Protein AF-A0A1C6PCX0-F1 (afdb_monomer_lite)

Sequence (149 aa):
MTTVILATSHNPWAPLPTTVGWDELGDGSLFHAQKKAGKDPEDVWKDPRQLRTEYRRSVEYSIRSLTDYVAEYGDEDTVLVFLGDHQPVPAVVGNHVSRDVPISVVAHDPKVMDRVSGWGWEEGLKPGKKAPVWRMDSFRDRFLTTFGP

Structure (mmCIF, N/CA/C/O backbone):
data_AF-A0A1C6PCX0-F1
#
_entry.id   AF-A0A1C6PCX0-F1
#
loop_
_atom_site.group_PDB
_atom_site.id
_atom_site.type_symbol
_atom_site.label_atom_id
_atom_site.label_alt_id
_atom_site.label_comp_id
_atom_site.label_asym_id
_atom_site.label_entity_id
_atom_site.label_seq_id
_atom_site.pdbx_PDB_ins_code
_atom_site.Cartn_x
_atom_site.Cartn_y
_atom_site.Cartn_z
_atom_site.occupancy
_atom_site.B_iso_or_equiv
_atom_site.auth_seq_id
_atom_site.auth_comp_id
_atom_site.auth_asym_id
_atom_site.auth_atom_id
_atom_site.pdbx_PDB_model_num
ATOM 1 N N . MET A 1 1 ? -10.789 -14.553 9.131 1.00 79.75 1 MET A N 1
ATOM 2 C CA . MET A 1 1 ? -9.658 -13.657 8.809 1.00 79.75 1 MET A CA 1
ATOM 3 C C . MET A 1 1 ? -8.877 -14.277 7.668 1.00 79.75 1 MET A C 1
ATOM 5 O O . MET A 1 1 ? -8.520 -15.443 7.773 1.00 79.75 1 MET A O 1
ATOM 9 N N . THR A 1 2 ? -8.644 -13.515 6.604 1.00 91.50 2 THR A N 1
ATOM 10 C CA . THR A 1 2 ? -7.811 -13.914 5.462 1.00 91.50 2 THR A CA 1
ATOM 11 C C . THR A 1 2 ? -6.613 -12.976 5.383 1.00 91.50 2 THR A C 1
ATOM 13 O O . THR A 1 2 ? -6.734 -11.794 5.700 1.00 91.50 2 THR A O 1
ATOM 16 N N . THR A 1 3 ? -5.466 -13.495 4.950 1.00 92.44 3 THR A N 1
ATOM 17 C CA . THR A 1 3 ? -4.283 -12.695 4.622 1.00 92.44 3 THR A CA 1
ATOM 18 C C . THR A 1 3 ? -3.998 -12.836 3.137 1.00 92.44 3 THR A C 1
ATOM 20 O O . THR A 1 3 ? -3.841 -13.949 2.639 1.00 92.44 3 THR A O 1
ATOM 23 N N . VAL A 1 4 ? -3.921 -11.705 2.439 1.00 94.44 4 VAL A N 1
ATOM 24 C CA . VAL A 1 4 ? -3.574 -11.639 1.018 1.00 94.44 4 VAL A CA 1
ATOM 25 C C . VAL A 1 4 ? -2.251 -10.897 0.888 1.00 94.44 4 VAL A C 1
ATOM 27 O O . VAL A 1 4 ? -2.114 -9.785 1.392 1.00 94.44 4 VAL A O 1
ATOM 30 N N . ILE A 1 5 ? -1.274 -11.512 0.221 1.00 94.75 5 ILE A N 1
ATOM 31 C CA . ILE A 1 5 ? 0.017 -10.885 -0.080 1.00 94.75 5 ILE A CA 1
ATOM 32 C C . ILE A 1 5 ? -0.041 -10.364 -1.514 1.00 94.75 5 ILE A C 1
ATOM 34 O O . ILE A 1 5 ? -0.220 -11.140 -2.452 1.00 94.75 5 ILE A O 1
ATOM 38 N N . LEU A 1 6 ? 0.116 -9.052 -1.688 1.00 95.19 6 LEU A N 1
ATOM 39 C CA . LEU A 1 6 ? 0.203 -8.437 -3.011 1.00 95.19 6 LEU A CA 1
ATOM 40 C C . LEU A 1 6 ? 1.640 -8.494 -3.530 1.00 95.19 6 LEU A C 1
ATOM 42 O O . LEU A 1 6 ? 2.579 -8.197 -2.798 1.00 95.19 6 LEU A O 1
ATOM 46 N N . ALA A 1 7 ? 1.806 -8.839 -4.808 1.00 94.56 7 ALA A N 1
ATOM 47 C CA . ALA A 1 7 ? 3.124 -9.026 -5.419 1.00 94.56 7 ALA A CA 1
ATOM 48 C C . ALA A 1 7 ? 3.518 -7.925 -6.421 1.00 94.56 7 ALA A C 1
ATOM 50 O O . ALA A 1 7 ? 4.692 -7.810 -6.762 1.00 94.56 7 ALA A O 1
ATOM 51 N N . THR A 1 8 ? 2.577 -7.100 -6.898 1.00 94.88 8 THR A N 1
ATOM 52 C CA . THR A 1 8 ? 2.845 -6.139 -7.988 1.00 94.88 8 THR A CA 1
ATOM 53 C C . THR A 1 8 ? 3.905 -5.096 -7.632 1.00 94.88 8 THR A C 1
ATOM 55 O O . THR A 1 8 ? 4.670 -4.677 -8.497 1.00 94.88 8 THR A O 1
ATOM 58 N N . SER A 1 9 ? 3.998 -4.698 -6.360 1.00 95.00 9 SER A N 1
ATOM 59 C CA . SER A 1 9 ? 5.010 -3.756 -5.866 1.00 95.00 9 SER A CA 1
ATOM 60 C C . SER A 1 9 ? 6.360 -4.400 -5.530 1.00 95.00 9 SER A C 1
ATOM 62 O O . SER A 1 9 ? 7.204 -3.758 -4.903 1.00 95.00 9 SER A O 1
ATOM 64 N N . HIS A 1 10 ? 6.601 -5.645 -5.951 1.00 95.38 10 HIS A N 1
ATOM 65 C CA . HIS A 1 10 ? 7.898 -6.300 -5.823 1.00 95.38 10 HIS A CA 1
ATOM 66 C C . HIS A 1 10 ? 8.869 -5.867 -6.941 1.00 95.38 10 HIS A C 1
ATOM 68 O O . HIS A 1 10 ? 8.480 -5.550 -8.068 1.00 95.38 10 HIS A O 1
ATOM 74 N N . ASN A 1 11 ? 10.168 -5.890 -6.631 1.00 93.38 11 ASN A N 1
ATOM 75 C CA . ASN A 1 11 ? 11.256 -5.765 -7.608 1.00 93.38 11 ASN A CA 1
ATOM 76 C C . ASN A 1 11 ? 11.022 -6.744 -8.789 1.00 93.38 11 ASN A C 1
ATOM 78 O O . ASN A 1 11 ? 10.720 -7.912 -8.523 1.00 93.38 11 ASN A O 1
ATOM 82 N N . PRO A 1 12 ? 11.144 -6.318 -10.065 1.00 95.56 12 PRO A N 1
ATOM 83 C CA . PRO A 1 12 ? 11.847 -5.114 -10.534 1.00 95.56 12 PRO A CA 1
ATOM 84 C C . PRO A 1 12 ? 10.981 -3.917 -10.917 1.00 95.56 12 PRO A C 1
ATOM 86 O O . PRO A 1 12 ? 11.499 -2.988 -11.537 1.00 95.56 12 PRO A O 1
ATOM 89 N N . TRP A 1 13 ? 9.705 -3.907 -10.523 1.00 96.38 13 TRP A N 1
ATOM 90 C CA . TRP A 1 13 ? 8.746 -2.834 -10.827 1.00 96.38 13 TRP A CA 1
ATOM 91 C C . TRP A 1 13 ? 8.519 -2.588 -12.325 1.00 96.38 13 TRP A C 1
ATOM 93 O O . TRP A 1 13 ? 7.973 -1.563 -12.702 1.00 96.38 13 TRP A O 1
ATOM 103 N N . ALA A 1 14 ? 8.900 -3.527 -13.187 1.00 96.62 14 ALA A N 1
ATOM 104 C CA . ALA A 1 14 ? 8.567 -3.554 -14.605 1.00 96.62 14 ALA A CA 1
ATOM 105 C C . ALA A 1 14 ? 8.619 -5.009 -15.122 1.00 96.62 14 ALA A C 1
ATOM 107 O O . ALA A 1 14 ? 9.329 -5.825 -14.538 1.00 96.62 14 ALA A O 1
ATOM 108 N N . PRO A 1 15 ? 7.897 -5.360 -16.197 1.00 96.38 15 PRO A N 1
ATOM 109 C CA . PRO A 1 15 ? 6.726 -4.647 -16.698 1.00 96.38 15 PRO A CA 1
ATOM 110 C C . PRO A 1 15 ? 5.605 -4.633 -15.642 1.00 96.38 15 PRO A C 1
ATOM 112 O O . PRO A 1 15 ? 5.486 -5.565 -14.849 1.00 96.38 15 PRO A O 1
ATOM 115 N N . LEU A 1 16 ? 4.787 -3.578 -15.622 1.00 96.88 16 LEU A N 1
ATOM 116 C CA . LEU A 1 16 ? 3.644 -3.470 -14.707 1.00 96.88 16 LEU A CA 1
ATOM 117 C C . LEU A 1 16 ? 2.333 -3.799 -15.423 1.00 96.88 16 LEU A C 1
ATOM 119 O O . LEU A 1 16 ? 2.176 -3.418 -16.587 1.00 96.88 16 LEU A O 1
ATOM 123 N N . PRO A 1 17 ? 1.383 -4.456 -14.737 1.00 96.00 17 PRO A N 1
ATOM 124 C CA . PRO A 1 17 ? 0.030 -4.591 -15.245 1.00 96.00 17 PRO A CA 1
ATOM 125 C C . PRO A 1 17 ? -0.699 -3.241 -15.235 1.00 96.00 17 PRO A C 1
ATOM 127 O O . PRO A 1 17 ? -0.378 -2.334 -14.463 1.00 96.00 17 PRO A O 1
ATOM 130 N N . THR A 1 18 ? -1.726 -3.126 -16.066 1.00 94.44 18 THR A N 1
ATOM 131 C CA . THR A 1 18 ? -2.747 -2.079 -15.979 1.00 94.44 18 THR A CA 1
ATOM 132 C C . THR A 1 18 ? -4.027 -2.675 -15.418 1.00 94.44 18 THR A C 1
ATOM 134 O O . THR A 1 18 ? -4.373 -3.805 -15.762 1.00 94.44 18 THR A O 1
ATOM 137 N N . THR A 1 19 ? -4.733 -1.925 -14.569 1.00 93.38 19 THR A N 1
ATOM 138 C CA . THR A 1 19 ? -6.040 -2.339 -14.042 1.00 93.38 19 THR A CA 1
ATOM 139 C C . THR A 1 19 ? -7.007 -2.604 -15.197 1.00 93.38 19 THR A C 1
ATOM 141 O O . THR A 1 19 ? -7.045 -1.831 -16.155 1.00 93.38 19 THR A O 1
ATOM 144 N N . VAL A 1 20 ? -7.763 -3.692 -15.096 1.00 93.75 20 VAL A N 1
ATOM 145 C CA . VAL A 1 20 ? -8.786 -4.123 -16.060 1.00 93.75 20 VAL A CA 1
ATOM 146 C C . VAL A 1 20 ? -10.122 -4.287 -15.345 1.00 93.75 20 VAL A C 1
ATOM 148 O O . VAL A 1 20 ? -10.143 -4.356 -14.114 1.00 93.75 20 VAL A O 1
ATOM 151 N N . GLY A 1 21 ? -11.226 -4.324 -16.093 1.00 92.69 21 GLY A N 1
ATOM 152 C CA . GLY A 1 21 ? -12.543 -4.564 -15.502 1.00 92.69 21 GLY A CA 1
ATOM 153 C C . GLY A 1 21 ? -12.647 -5.958 -14.873 1.00 92.69 21 GLY A C 1
ATOM 154 O O . GLY A 1 21 ? -12.016 -6.903 -15.347 1.00 92.69 21 GLY A O 1
ATOM 155 N N . TRP A 1 22 ? -13.468 -6.106 -13.828 1.00 91.88 22 TRP A N 1
ATOM 156 C CA . TRP A 1 22 ? -13.691 -7.401 -13.166 1.00 91.88 22 TRP A CA 1
ATOM 157 C C . TRP A 1 22 ? -14.198 -8.472 -14.143 1.00 91.88 22 TRP A C 1
ATOM 159 O O . TRP A 1 22 ? -13.664 -9.581 -14.165 1.00 91.88 22 TRP A O 1
ATOM 169 N N . ASP A 1 23 ? -15.133 -8.107 -15.024 1.00 93.62 23 ASP A N 1
ATOM 170 C CA . ASP A 1 23 ? -15.684 -8.993 -16.061 1.00 93.62 23 ASP A CA 1
ATOM 171 C C . ASP A 1 23 ? -14.691 -9.310 -17.195 1.00 93.62 23 ASP A C 1
ATOM 173 O O . ASP A 1 23 ? -14.885 -10.260 -17.954 1.00 93.62 23 ASP A O 1
ATOM 177 N N . GLU A 1 24 ? -13.612 -8.532 -17.324 1.00 94.06 24 GLU A N 1
ATOM 178 C CA . GLU A 1 24 ? -12.577 -8.733 -18.346 1.00 94.06 24 GLU A CA 1
ATOM 179 C C . GLU A 1 24 ? -11.471 -9.683 -17.878 1.00 94.06 24 GLU A C 1
ATOM 181 O O . GLU A 1 24 ? -10.719 -10.198 -18.704 1.00 94.06 24 GLU A O 1
ATOM 186 N N . LEU A 1 25 ? -11.351 -9.911 -16.564 1.00 91.44 25 LEU A N 1
ATOM 187 C CA . LEU A 1 25 ? -10.213 -10.604 -15.964 1.00 91.44 25 LEU A CA 1
ATOM 188 C C . LEU A 1 25 ? -10.055 -12.038 -16.488 1.00 91.44 25 LEU A C 1
ATOM 190 O O . LEU A 1 25 ? -8.932 -12.467 -16.765 1.00 91.44 25 LEU A O 1
ATOM 194 N N . GLY A 1 26 ? -11.167 -12.766 -16.634 1.00 93.81 26 GLY A N 1
ATOM 195 C CA . GLY A 1 26 ? -11.181 -14.152 -17.104 1.00 93.81 26 GLY A CA 1
ATOM 196 C C . GLY A 1 26 ? -10.190 -15.043 -16.339 1.00 93.81 26 GLY A C 1
ATOM 197 O O . GLY A 1 26 ? -10.191 -15.082 -15.112 1.00 93.81 26 GLY A O 1
ATOM 198 N N . ASP A 1 27 ? -9.321 -15.745 -17.070 1.00 95.50 27 ASP A N 1
ATOM 199 C CA . ASP A 1 27 ? -8.221 -16.562 -16.529 1.00 95.50 27 ASP A CA 1
ATOM 200 C C . ASP A 1 27 ? -6.888 -15.794 -16.377 1.00 95.50 27 ASP A C 1
ATOM 202 O O . ASP A 1 27 ? -5.851 -16.381 -16.063 1.00 95.50 27 ASP A O 1
ATOM 206 N N . GLY A 1 28 ? -6.895 -14.481 -16.625 1.00 94.56 28 GLY A N 1
ATOM 207 C CA . GLY A 1 28 ? -5.719 -13.616 -16.572 1.00 94.56 28 GLY A CA 1
ATOM 208 C C . GLY A 1 28 ? -4.820 -13.660 -17.814 1.00 94.56 28 GLY A C 1
ATOM 209 O O . GLY A 1 28 ? -3.809 -12.954 -17.851 1.00 94.56 28 GLY A O 1
ATOM 210 N N . SER A 1 29 ? -5.161 -14.420 -18.859 1.00 96.50 29 SER A N 1
ATOM 211 C CA . SER A 1 29 ? -4.356 -14.524 -20.090 1.00 96.50 29 SER A CA 1
ATOM 212 C C . SER A 1 29 ? -4.128 -13.178 -20.800 1.00 96.50 29 SER A C 1
ATOM 214 O O . SER A 1 29 ? -3.098 -12.989 -21.455 1.00 96.50 29 SER A O 1
ATOM 216 N N . LEU A 1 30 ? -5.010 -12.191 -20.596 1.00 95.81 30 LEU A N 1
ATOM 217 C CA . LEU A 1 30 ? -4.840 -10.815 -21.082 1.00 95.81 30 LEU A CA 1
ATOM 218 C C . LEU A 1 30 ? -3.521 -10.170 -20.619 1.00 95.81 30 LEU A C 1
ATOM 220 O O . LEU A 1 30 ? -2.928 -9.359 -21.340 1.00 95.81 30 LEU A O 1
ATOM 224 N N . PHE A 1 31 ? -3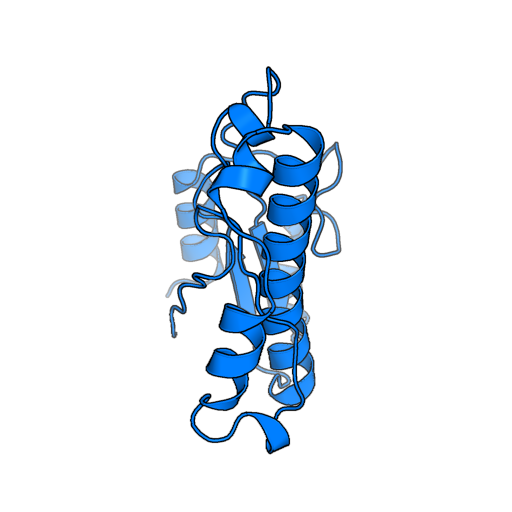.004 -10.561 -19.448 1.00 95.94 31 PHE A N 1
ATOM 225 C CA . PHE A 1 31 ? -1.768 -10.000 -18.903 1.00 95.94 31 PHE A CA 1
ATOM 226 C C . PHE A 1 31 ? -0.528 -10.439 -19.688 1.00 95.94 31 PHE A C 1
ATOM 228 O O . PHE A 1 31 ? 0.508 -9.780 -19.601 1.00 95.94 31 PHE A O 1
ATOM 235 N N . HIS A 1 32 ? -0.605 -11.488 -20.517 1.00 96.75 32 HIS A N 1
ATOM 236 C CA . HIS A 1 32 ? 0.496 -11.855 -21.413 1.00 96.75 32 HIS A CA 1
ATOM 237 C C . HIS A 1 32 ? 0.805 -10.745 -22.424 1.00 96.75 32 HIS A C 1
ATOM 239 O O . HIS A 1 32 ? 1.977 -10.452 -22.678 1.00 96.75 32 HIS A O 1
ATOM 245 N N . ALA A 1 33 ? -0.229 -10.092 -22.962 1.00 96.06 33 ALA A N 1
ATOM 246 C CA . ALA A 1 33 ? -0.060 -8.971 -23.879 1.00 96.06 33 ALA A CA 1
ATOM 247 C C . ALA A 1 33 ? 0.527 -7.747 -23.159 1.00 96.06 33 ALA A C 1
ATOM 249 O O . ALA A 1 33 ? 1.472 -7.140 -23.663 1.00 96.06 33 ALA A O 1
ATOM 250 N N . GLN A 1 34 ? 0.038 -7.439 -21.951 1.00 96.19 34 GLN A N 1
ATOM 251 C CA . GLN A 1 34 ? 0.578 -6.348 -21.130 1.00 96.19 34 GLN A CA 1
ATOM 252 C C . GLN A 1 34 ? 2.048 -6.585 -20.763 1.00 96.19 34 GLN A C 1
ATOM 254 O O . GLN A 1 34 ? 2.873 -5.690 -20.925 1.00 96.19 34 GLN A O 1
ATOM 259 N N . LYS A 1 35 ? 2.410 -7.810 -20.358 1.00 95.88 35 LYS A N 1
ATOM 260 C CA . LYS A 1 35 ? 3.802 -8.190 -20.077 1.00 95.88 35 LYS A CA 1
ATOM 261 C C . LYS A 1 35 ? 4.699 -7.973 -21.296 1.00 95.88 35 LYS A C 1
ATOM 263 O O . LYS A 1 35 ? 5.791 -7.441 -21.147 1.00 95.88 35 LYS A O 1
ATOM 268 N N . LYS A 1 36 ? 4.244 -8.374 -22.490 1.00 97.00 36 LYS A N 1
ATOM 269 C CA . LYS A 1 36 ? 5.002 -8.217 -23.742 1.00 97.00 36 LYS A CA 1
ATOM 270 C C . LYS A 1 36 ? 5.183 -6.749 -24.146 1.00 97.00 36 LYS A C 1
ATOM 272 O O . LYS A 1 36 ? 6.214 -6.413 -24.716 1.00 97.00 36 LYS A O 1
ATOM 277 N N . ALA A 1 37 ? 4.184 -5.905 -23.896 1.00 96.00 37 ALA A N 1
ATOM 278 C CA . ALA A 1 37 ? 4.217 -4.479 -24.228 1.00 96.00 37 ALA A CA 1
ATOM 279 C C . ALA A 1 37 ? 4.891 -3.610 -23.152 1.00 96.00 37 ALA A C 1
ATOM 281 O O . ALA A 1 37 ? 5.193 -2.442 -23.397 1.00 96.00 37 ALA A O 1
ATOM 282 N N . GLY A 1 38 ? 5.071 -4.152 -21.948 1.00 94.94 38 GLY A N 1
ATOM 283 C CA . GLY A 1 38 ? 5.637 -3.424 -20.828 1.00 94.94 38 GLY A CA 1
ATOM 284 C C . GLY A 1 38 ? 7.140 -3.181 -20.964 1.00 94.94 38 GLY A C 1
ATOM 285 O O . GLY A 1 38 ? 7.818 -3.713 -21.839 1.00 94.94 38 GLY A O 1
ATOM 286 N N . LYS A 1 39 ? 7.655 -2.327 -20.079 1.00 97.06 39 LYS A N 1
ATOM 287 C CA . LYS A 1 39 ? 9.061 -1.912 -20.085 1.00 97.06 39 LYS A CA 1
ATOM 288 C C . LYS A 1 39 ? 9.992 -3.054 -19.690 1.00 97.06 39 LYS A C 1
ATOM 290 O O . LYS A 1 39 ? 9.648 -3.855 -18.821 1.00 97.06 39 LYS A O 1
ATOM 295 N N . ASP A 1 40 ? 11.192 -3.044 -20.263 1.00 96.94 40 ASP A N 1
ATOM 296 C CA . ASP A 1 40 ? 12.283 -3.903 -19.818 1.00 96.94 40 ASP A CA 1
ATOM 297 C C . ASP A 1 40 ? 12.794 -3.431 -18.439 1.00 96.94 40 ASP A C 1
ATOM 299 O O . ASP A 1 40 ? 13.134 -2.249 -18.281 1.00 96.94 40 ASP A O 1
ATOM 303 N N . PRO A 1 41 ? 12.842 -4.317 -17.428 1.00 96.00 41 PRO A N 1
ATOM 304 C CA . PRO A 1 41 ? 13.469 -4.036 -16.143 1.00 96.00 41 PRO A CA 1
ATOM 305 C C . PRO A 1 41 ? 14.866 -3.425 -16.257 1.00 96.00 41 PRO A C 1
ATOM 307 O O . PRO A 1 41 ? 15.158 -2.440 -15.582 1.00 96.00 41 PRO A O 1
ATOM 310 N N . GLU A 1 42 ? 15.731 -3.963 -17.116 1.00 96.81 42 GLU A N 1
ATOM 311 C CA . GLU A 1 42 ? 17.120 -3.515 -17.217 1.00 96.81 42 GLU A CA 1
ATOM 312 C C . GLU A 1 42 ? 17.208 -2.054 -17.658 1.00 96.81 42 GLU A C 1
ATOM 314 O O . GLU A 1 42 ? 18.056 -1.305 -17.173 1.00 96.81 42 GLU A O 1
ATOM 319 N N . ASP A 1 43 ? 16.304 -1.617 -18.534 1.00 96.69 43 ASP A N 1
ATOM 320 C CA . ASP A 1 43 ? 16.244 -0.231 -18.990 1.00 96.69 43 ASP A CA 1
ATOM 321 C C . ASP A 1 43 ? 15.707 0.714 -17.914 1.00 96.69 43 ASP A C 1
ATOM 323 O O . ASP A 1 43 ? 16.253 1.803 -17.720 1.00 96.69 43 ASP A O 1
ATOM 327 N N . VAL A 1 44 ? 14.685 0.290 -17.164 1.00 96.69 44 VAL A N 1
ATOM 328 C CA . VAL A 1 44 ? 14.140 1.076 -16.045 1.00 96.69 44 VAL A CA 1
ATOM 329 C C . VAL A 1 44 ? 15.198 1.291 -14.961 1.00 96.69 44 VAL A C 1
ATOM 331 O O . VAL A 1 44 ? 15.298 2.384 -14.402 1.00 96.69 44 VAL A O 1
ATOM 334 N N . TRP A 1 45 ? 16.014 0.274 -14.683 1.00 96.00 45 TRP A N 1
ATOM 335 C CA . TRP A 1 45 ? 17.042 0.321 -13.642 1.00 96.00 45 TRP A CA 1
ATOM 336 C C . TRP A 1 45 ? 18.260 1.186 -14.001 1.00 96.00 45 TRP A C 1
ATOM 338 O O . TRP A 1 45 ? 18.990 1.598 -13.097 1.00 96.00 45 TRP A O 1
ATOM 348 N N . LYS A 1 46 ? 18.461 1.534 -15.281 1.00 96.44 46 LYS A N 1
ATOM 349 C CA . LYS A 1 46 ? 19.534 2.449 -15.722 1.00 96.44 46 LYS A CA 1
ATOM 350 C C . LYS A 1 46 ? 19.281 3.913 -15.337 1.00 96.44 46 LYS A C 1
ATOM 352 O O . LYS A 1 46 ? 20.240 4.672 -15.213 1.00 96.44 46 LYS A O 1
ATOM 357 N N . ASP A 1 47 ? 18.024 4.329 -15.143 1.00 95.00 47 ASP A N 1
ATOM 358 C CA . ASP A 1 47 ? 17.664 5.703 -14.754 1.00 95.00 47 ASP A CA 1
ATOM 359 C C . ASP A 1 47 ? 16.902 5.720 -13.413 1.00 95.00 47 ASP A C 1
ATOM 361 O O . ASP A 1 47 ? 15.727 5.342 -13.363 1.00 95.00 47 ASP A O 1
ATOM 365 N N . PRO A 1 48 ? 17.498 6.250 -12.326 1.00 93.19 48 PRO A N 1
ATOM 366 C CA . PRO A 1 48 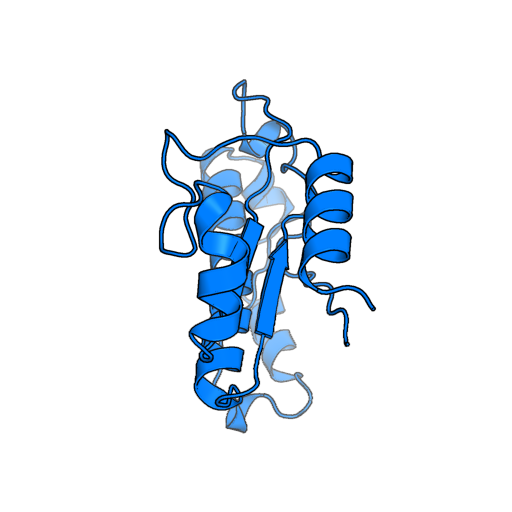? 16.838 6.357 -11.024 1.00 93.19 48 PRO A CA 1
ATOM 367 C C . PRO A 1 48 ? 15.479 7.073 -11.048 1.00 93.19 48 PRO A C 1
ATOM 369 O O . PRO A 1 48 ? 14.610 6.774 -10.227 1.00 93.19 48 PRO A O 1
ATOM 372 N N . ARG A 1 49 ? 15.251 8.019 -11.971 1.00 94.31 49 ARG A N 1
ATOM 373 C CA . ARG A 1 49 ? 13.940 8.680 -12.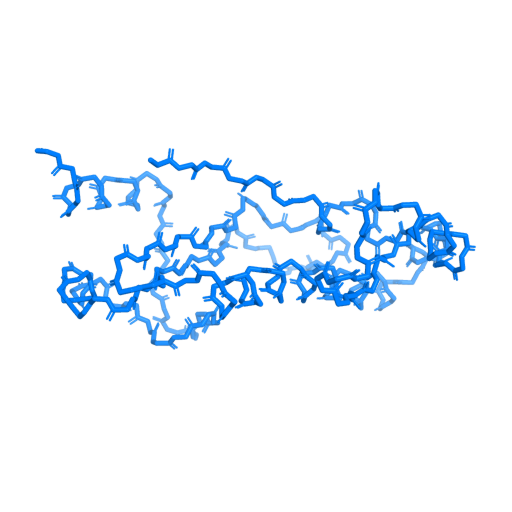108 1.00 94.31 49 ARG A CA 1
ATOM 374 C C . ARG A 1 49 ? 12.893 7.739 -12.688 1.00 94.31 49 ARG A C 1
ATOM 376 O O . ARG A 1 49 ? 11.742 7.777 -12.247 1.00 94.31 49 ARG A O 1
ATOM 383 N N . GLN A 1 50 ? 13.276 6.902 -13.649 1.00 96.38 50 GLN A N 1
ATOM 384 C CA . GLN A 1 50 ? 12.384 5.888 -14.207 1.00 96.38 50 GLN A CA 1
ATOM 385 C C . GLN A 1 50 ? 12.081 4.823 -13.161 1.00 96.38 50 GLN A C 1
ATOM 387 O O . GLN A 1 50 ? 10.909 4.548 -12.919 1.00 96.38 50 GLN A O 1
ATOM 392 N N . LEU A 1 51 ? 13.103 4.337 -12.454 1.00 96.50 51 LEU A N 1
ATOM 393 C CA . LEU A 1 51 ? 12.940 3.389 -11.354 1.00 96.50 51 LEU A CA 1
ATOM 394 C C . LEU A 1 51 ? 11.958 3.897 -10.288 1.00 96.50 51 LEU A C 1
ATOM 396 O O . LEU A 1 51 ? 11.013 3.200 -9.930 1.00 96.50 51 LEU A O 1
ATOM 400 N N . ARG A 1 52 ? 12.119 5.144 -9.824 1.00 95.75 52 ARG A N 1
ATOM 401 C CA . ARG A 1 52 ? 11.188 5.774 -8.868 1.00 95.75 52 ARG A CA 1
ATOM 402 C C . ARG A 1 52 ? 9.774 5.919 -9.427 1.00 95.75 52 ARG A C 1
ATOM 404 O O . ARG A 1 52 ? 8.807 5.780 -8.681 1.00 95.75 52 ARG A O 1
ATOM 411 N N . THR A 1 53 ? 9.648 6.210 -10.720 1.00 97.00 53 THR A N 1
ATOM 412 C CA . THR A 1 53 ? 8.346 6.342 -11.386 1.00 97.00 53 THR A CA 1
ATOM 413 C C . THR A 1 53 ? 7.620 5.004 -11.449 1.00 97.00 53 THR A C 1
ATOM 415 O O . THR A 1 53 ? 6.435 4.950 -11.125 1.00 97.00 53 THR A O 1
ATOM 418 N N . GLU A 1 54 ? 8.315 3.934 -11.825 1.00 97.69 54 GLU A N 1
ATOM 419 C CA . GLU A 1 54 ? 7.715 2.605 -11.906 1.00 97.69 54 GLU A CA 1
ATOM 420 C C . GLU A 1 54 ? 7.449 2.009 -10.517 1.00 97.69 54 GLU A C 1
ATOM 422 O O . GLU A 1 54 ? 6.365 1.482 -10.284 1.00 97.69 54 GLU A O 1
ATOM 427 N N . TYR A 1 55 ? 8.333 2.225 -9.535 1.00 97.25 55 TYR A N 1
ATOM 428 C CA . TYR A 1 55 ? 8.029 1.905 -8.137 1.00 97.25 55 TYR A CA 1
ATOM 429 C C . TYR A 1 55 ? 6.729 2.581 -7.674 1.00 97.25 55 TYR A C 1
ATOM 431 O O . TYR A 1 55 ? 5.822 1.908 -7.184 1.00 97.25 55 TYR A O 1
ATOM 439 N N . ARG A 1 56 ? 6.585 3.898 -7.896 1.00 96.50 56 ARG A N 1
ATOM 440 C CA . ARG A 1 56 ? 5.360 4.643 -7.555 1.00 96.50 56 ARG A CA 1
ATOM 441 C C . ARG A 1 56 ? 4.120 4.035 -8.220 1.00 96.50 56 ARG A C 1
ATOM 443 O O . ARG A 1 56 ? 3.106 3.875 -7.550 1.00 96.50 56 ARG A O 1
ATOM 450 N N . ARG A 1 57 ? 4.197 3.700 -9.512 1.00 97.75 57 ARG A N 1
ATOM 451 C CA . ARG A 1 57 ? 3.093 3.078 -10.268 1.00 97.75 57 ARG A CA 1
ATOM 452 C C . ARG A 1 57 ? 2.734 1.691 -9.740 1.00 97.75 57 ARG A C 1
ATOM 454 O O . ARG A 1 57 ? 1.560 1.353 -9.681 1.00 97.75 57 ARG A O 1
ATOM 461 N N . SER A 1 58 ? 3.726 0.912 -9.319 1.00 97.88 58 SER A N 1
ATOM 462 C CA . SER A 1 58 ? 3.498 -0.415 -8.744 1.00 97.88 58 SER A CA 1
ATOM 463 C C . SER A 1 58 ? 2.743 -0.345 -7.410 1.00 97.88 58 SER A C 1
ATOM 465 O O . SER A 1 58 ? 1.810 -1.111 -7.186 1.00 97.88 58 SER A O 1
ATOM 467 N N . VAL A 1 59 ? 3.085 0.630 -6.556 1.00 96.38 59 VAL A N 1
ATOM 468 C CA . VAL A 1 59 ? 2.376 0.898 -5.295 1.00 96.38 59 VAL A CA 1
ATOM 469 C C . VAL A 1 59 ? 0.964 1.416 -5.569 1.00 96.38 59 VAL A C 1
ATOM 471 O O . VAL A 1 59 ? 0.017 0.974 -4.925 1.00 96.38 59 VAL A O 1
ATOM 474 N N . GLU A 1 60 ? 0.809 2.311 -6.549 1.00 96.56 60 GLU A N 1
ATOM 475 C CA . GLU A 1 60 ? -0.497 2.809 -6.999 1.00 96.56 60 GLU A CA 1
ATOM 476 C C . GLU A 1 60 ? -1.409 1.665 -7.464 1.00 96.56 60 GLU A C 1
ATOM 478 O O . GLU A 1 60 ? -2.559 1.608 -7.039 1.00 96.56 60 GLU A O 1
ATOM 483 N N . TYR A 1 61 ? -0.892 0.713 -8.250 1.00 97.44 61 TYR A N 1
ATOM 484 C CA . TYR A 1 61 ? -1.643 -0.474 -8.669 1.00 97.44 61 TYR A CA 1
ATOM 485 C C . TYR A 1 61 ? -2.095 -1.323 -7.472 1.00 97.44 61 TYR A C 1
ATOM 487 O O . TYR A 1 61 ? -3.256 -1.732 -7.413 1.00 97.44 61 TYR A O 1
ATOM 495 N N . SER A 1 62 ? -1.201 -1.583 -6.511 1.00 96.12 62 SER A N 1
ATOM 496 C CA . SER A 1 62 ? -1.524 -2.367 -5.310 1.00 96.12 62 SER A CA 1
ATOM 497 C C . SER A 1 62 ? -2.606 -1.694 -4.461 1.00 96.12 62 SER A C 1
ATOM 499 O O . SER A 1 62 ? -3.577 -2.345 -4.085 1.00 96.12 62 SER A O 1
ATOM 501 N N . ILE A 1 63 ? -2.477 -0.386 -4.197 1.00 95.25 63 ILE A N 1
ATOM 502 C CA . ILE A 1 63 ? -3.479 0.375 -3.433 1.00 95.25 63 ILE A CA 1
ATOM 503 C C . ILE A 1 63 ? -4.811 0.385 -4.179 1.00 95.25 63 ILE A C 1
ATOM 505 O O . ILE A 1 63 ? -5.836 0.090 -3.572 1.00 95.25 63 ILE A O 1
ATOM 509 N N . ARG A 1 64 ? -4.794 0.652 -5.491 1.00 95.62 64 ARG A N 1
ATOM 510 C CA . ARG A 1 64 ? -6.000 0.650 -6.319 1.00 95.62 64 ARG A CA 1
ATOM 511 C C . ARG A 1 64 ? -6.704 -0.704 -6.312 1.00 95.62 64 ARG A C 1
ATOM 513 O O . ARG A 1 64 ? -7.913 -0.748 -6.166 1.00 95.62 64 ARG A O 1
ATOM 520 N N . SER A 1 65 ? -5.958 -1.804 -6.408 1.00 95.31 65 SER A N 1
ATOM 521 C CA . SER A 1 65 ? -6.538 -3.154 -6.368 1.00 95.31 65 SER A CA 1
ATOM 522 C C . SER A 1 65 ? -7.297 -3.411 -5.061 1.00 95.31 65 SER A C 1
ATOM 524 O O . SER A 1 65 ? -8.367 -4.009 -5.079 1.00 95.31 65 SER A O 1
ATOM 526 N N . LEU A 1 66 ? -6.768 -2.930 -3.929 1.00 95.00 66 LEU A N 1
ATOM 527 C CA . LEU A 1 66 ? -7.436 -3.042 -2.630 1.00 95.00 66 LEU A CA 1
ATOM 528 C C . LEU A 1 66 ? -8.653 -2.121 -2.524 1.00 95.00 66 LEU A C 1
ATOM 530 O O . LEU A 1 66 ? -9.687 -2.546 -2.016 1.00 95.00 66 LEU A O 1
ATOM 534 N N . THR A 1 67 ? -8.550 -0.871 -2.985 1.00 94.81 67 THR A N 1
ATOM 535 C CA . THR A 1 67 ? -9.675 0.072 -2.915 1.00 94.81 67 THR A CA 1
ATOM 536 C C . THR A 1 67 ? -10.805 -0.316 -3.856 1.00 94.81 67 THR A C 1
ATOM 538 O O . THR A 1 67 ? -11.958 -0.242 -3.450 1.00 94.81 67 THR A O 1
ATOM 541 N N . ASP A 1 68 ? -10.489 -0.775 -5.069 1.00 95.31 68 ASP A N 1
ATOM 542 C CA . ASP A 1 68 ? -11.476 -1.249 -6.041 1.00 95.31 68 ASP A CA 1
ATOM 543 C C . ASP A 1 68 ? -12.153 -2.529 -5.515 1.00 95.31 68 ASP A C 1
ATOM 545 O O . ASP A 1 68 ? -13.365 -2.671 -5.639 1.00 95.31 68 ASP A O 1
ATOM 549 N N . TYR A 1 69 ? -11.411 -3.425 -4.844 1.00 94.44 69 TYR A N 1
ATOM 550 C CA . TYR A 1 69 ? -11.994 -4.596 -4.175 1.00 94.44 69 TYR A CA 1
ATOM 551 C C . TYR A 1 69 ? -12.971 -4.204 -3.060 1.00 94.44 69 TYR A C 1
ATOM 553 O O . TYR A 1 69 ? -14.074 -4.736 -3.007 1.00 94.44 69 TYR A O 1
ATOM 561 N N . VAL A 1 70 ? -12.586 -3.282 -2.169 1.00 95.50 70 VAL A N 1
ATOM 562 C CA . VAL A 1 70 ? -13.473 -2.824 -1.085 1.00 95.50 70 VAL A CA 1
ATOM 563 C C . VAL A 1 70 ? -14.689 -2.087 -1.644 1.00 95.50 70 VAL A C 1
ATOM 565 O O . VAL A 1 70 ? -15.777 -2.234 -1.103 1.00 95.50 70 VAL A O 1
ATOM 568 N N . ALA A 1 71 ? -14.531 -1.320 -2.722 1.00 94.75 71 ALA A N 1
ATOM 569 C CA . ALA A 1 71 ? -15.645 -0.630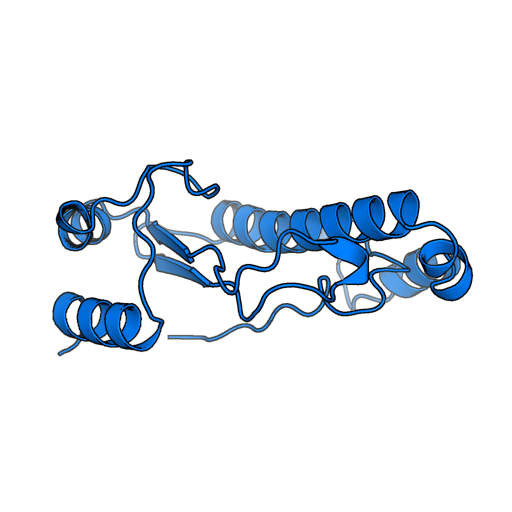 -3.364 1.00 94.75 71 ALA A CA 1
ATOM 570 C C . ALA A 1 71 ? -16.642 -1.596 -4.026 1.00 94.75 71 ALA A C 1
ATOM 572 O O . ALA A 1 71 ? -17.838 -1.324 -4.005 1.00 94.75 71 ALA A O 1
ATOM 573 N N . GLU A 1 72 ? -16.158 -2.698 -4.603 1.00 95.25 72 GLU A N 1
ATOM 574 C CA . GLU A 1 72 ? -16.991 -3.687 -5.299 1.00 95.25 72 GLU A CA 1
ATOM 575 C C . GLU A 1 72 ? -17.630 -4.704 -4.342 1.00 95.25 72 GLU A C 1
ATOM 577 O O . GLU A 1 72 ? -18.808 -5.030 -4.467 1.00 95.25 72 GLU A O 1
ATOM 582 N N . TYR A 1 73 ? -16.851 -5.219 -3.387 1.00 94.69 73 TYR A N 1
ATOM 583 C CA . TYR A 1 73 ? -17.223 -6.375 -2.563 1.00 94.69 73 TYR A CA 1
ATOM 584 C C . TYR A 1 73 ? -17.304 -6.076 -1.066 1.00 94.69 73 TYR A C 1
ATOM 586 O O . TYR A 1 73 ? -17.675 -6.961 -0.296 1.00 94.69 73 TYR A O 1
ATOM 594 N N . GLY A 1 74 ? -16.908 -4.880 -0.631 1.00 95.81 74 GLY A N 1
ATOM 595 C CA . GLY A 1 74 ? -17.006 -4.490 0.769 1.00 95.81 74 GLY A CA 1
ATOM 596 C C . GLY A 1 74 ? -18.458 -4.298 1.199 1.00 95.81 74 GLY A C 1
ATOM 597 O O . GLY A 1 74 ? -19.287 -3.779 0.456 1.00 95.81 74 GLY A O 1
ATOM 598 N N . ASP A 1 75 ? -18.744 -4.690 2.431 1.00 96.50 75 ASP A N 1
ATOM 599 C CA . ASP A 1 75 ? -20.037 -4.535 3.092 1.00 96.50 75 ASP A CA 1
ATOM 600 C C . ASP A 1 75 ? -19.888 -3.818 4.447 1.00 96.50 75 ASP A C 1
ATOM 602 O O . ASP A 1 75 ? -18.814 -3.323 4.807 1.00 96.50 75 ASP A O 1
ATOM 606 N N . GLU A 1 76 ? -20.984 -3.734 5.202 1.00 96.31 76 GLU A N 1
ATOM 607 C CA . GLU A 1 76 ? -21.019 -3.070 6.509 1.00 96.31 76 GLU A CA 1
ATOM 608 C C . GLU A 1 76 ? -20.122 -3.732 7.569 1.00 96.31 76 GLU A C 1
ATOM 610 O O . GLU A 1 76 ? -19.665 -3.045 8.486 1.00 96.31 76 GLU A O 1
ATOM 615 N N . ASP A 1 77 ? -19.806 -5.018 7.393 1.00 95.25 77 ASP A N 1
ATOM 616 C CA . ASP A 1 77 ? -18.984 -5.825 8.298 1.00 95.25 77 ASP A CA 1
ATOM 617 C C . ASP A 1 77 ? -17.514 -5.923 7.844 1.00 95.25 77 ASP A C 1
ATOM 619 O O . ASP A 1 77 ? -16.657 -6.482 8.542 1.00 95.25 77 ASP A O 1
ATOM 623 N N . THR A 1 78 ? -17.184 -5.378 6.672 1.00 95.75 78 THR A N 1
ATOM 624 C CA . THR A 1 78 ? -15.846 -5.471 6.096 1.00 95.75 78 THR A CA 1
ATOM 625 C C . THR A 1 78 ? -14.851 -4.611 6.873 1.00 95.75 78 THR A C 1
ATOM 627 O O . THR A 1 78 ? -14.969 -3.387 6.959 1.00 95.75 78 THR A O 1
ATOM 630 N N . VAL A 1 79 ? -13.798 -5.261 7.377 1.00 95.81 79 VAL A N 1
ATOM 631 C CA . VAL A 1 79 ? -12.621 -4.616 7.972 1.00 95.81 79 VAL A CA 1
ATOM 632 C C . VAL A 1 79 ? -11.372 -5.052 7.215 1.00 95.81 79 VAL A C 1
ATOM 634 O O . VAL A 1 79 ? -11.051 -6.240 7.153 1.00 95.81 79 VAL A O 1
ATOM 637 N N . LEU A 1 80 ? -10.631 -4.085 6.678 1.00 96.25 80 LEU A N 1
ATOM 638 C CA . LEU A 1 80 ? -9.376 -4.302 5.969 1.00 96.25 80 LEU A CA 1
ATOM 639 C C . LEU A 1 80 ? -8.229 -3.561 6.663 1.00 96.25 80 LEU A C 1
ATOM 641 O O . LEU A 1 80 ? -8.300 -2.359 6.910 1.00 96.25 80 LEU A O 1
ATOM 645 N N . VAL A 1 81 ? -7.141 -4.281 6.940 1.00 95.38 81 VAL A N 1
ATOM 646 C CA . VAL A 1 81 ? -5.882 -3.701 7.422 1.00 95.38 81 VAL A CA 1
ATOM 647 C C . VAL A 1 81 ? -4.894 -3.641 6.259 1.00 95.38 81 VAL A C 1
ATOM 649 O O . VAL A 1 81 ? -4.425 -4.672 5.780 1.00 95.38 81 VAL A O 1
ATOM 652 N N . PHE A 1 82 ? -4.570 -2.430 5.816 1.00 94.56 82 PHE A N 1
ATOM 653 C CA . PHE A 1 82 ? -3.533 -2.154 4.826 1.00 94.56 82 PHE A CA 1
ATOM 654 C C . PHE A 1 82 ? -2.216 -2.089 5.583 1.00 94.56 82 PHE A C 1
ATOM 656 O O . PHE A 1 82 ? -2.071 -1.232 6.450 1.00 94.56 82 PHE A O 1
ATOM 663 N N . LEU A 1 83 ? -1.267 -2.969 5.283 1.00 94.50 83 LEU A N 1
ATOM 664 C CA . LEU A 1 83 ? 0.013 -3.024 5.982 1.00 94.50 83 LEU A CA 1
ATOM 665 C C . LEU A 1 83 ? 1.144 -3.148 4.966 1.00 94.50 83 LEU A C 1
ATOM 667 O O . LEU A 1 83 ? 1.208 -4.133 4.232 1.00 94.50 83 LEU A O 1
ATOM 671 N N . GLY A 1 84 ? 2.036 -2.157 4.929 1.00 94.69 84 GLY A N 1
ATOM 672 C CA . GLY A 1 84 ? 3.310 -2.314 4.234 1.00 94.69 84 GLY A CA 1
ATOM 673 C C . GLY A 1 84 ? 4.211 -3.307 4.972 1.00 94.69 84 GLY A C 1
ATOM 674 O O . GLY A 1 84 ? 4.221 -3.352 6.200 1.00 94.69 84 GLY A O 1
ATOM 675 N N . ASP A 1 85 ? 4.968 -4.104 4.229 1.00 93.69 85 ASP A N 1
ATOM 676 C CA . ASP A 1 85 ? 5.881 -5.112 4.767 1.00 93.69 85 ASP A CA 1
ATOM 677 C C . ASP A 1 85 ? 7.269 -4.526 5.066 1.00 93.69 85 ASP A C 1
ATOM 679 O O . ASP A 1 85 ? 7.792 -4.702 6.168 1.00 93.69 85 ASP A O 1
ATOM 683 N N . HIS A 1 86 ? 7.857 -3.796 4.110 1.00 93.94 86 HIS A N 1
ATOM 684 C CA . HIS A 1 86 ? 9.141 -3.115 4.269 1.00 93.94 86 HIS A CA 1
ATOM 685 C C . HIS A 1 86 ? 9.351 -1.957 3.270 1.00 93.94 86 HIS A C 1
ATOM 687 O O . HIS A 1 86 ? 8.655 -1.816 2.266 1.00 93.94 86 HIS A O 1
ATOM 693 N N . GLN A 1 87 ? 10.360 -1.116 3.524 1.00 91.69 87 GLN A N 1
ATOM 694 C CA . GLN A 1 87 ? 10.786 -0.048 2.610 1.00 91.69 87 GLN A CA 1
ATOM 695 C C . GLN A 1 87 ? 11.455 -0.606 1.334 1.00 91.69 87 GLN A C 1
ATOM 697 O O . GLN A 1 87 ? 12.123 -1.643 1.405 1.00 91.69 87 GLN A O 1
ATOM 702 N N . PRO A 1 88 ? 11.376 0.072 0.173 1.00 92.62 88 PRO A N 1
ATOM 703 C CA . PRO A 1 88 ? 12.061 -0.378 -1.037 1.00 92.62 88 PRO A CA 1
ATOM 704 C C . PRO A 1 88 ? 13.584 -0.190 -0.926 1.00 92.62 88 PRO A C 1
ATOM 706 O O . PRO A 1 88 ? 14.104 0.440 -0.003 1.00 92.62 88 PRO A O 1
ATOM 709 N N . VAL A 1 89 ? 14.320 -0.717 -1.907 1.00 91.69 89 VAL A N 1
ATOM 710 C CA . VAL A 1 89 ? 15.790 -0.649 -1.927 1.00 91.69 89 VAL A CA 1
ATOM 711 C C . VAL A 1 89 ? 16.312 0.798 -2.028 1.00 91.69 89 VAL A C 1
ATOM 713 O O . VAL A 1 89 ? 15.621 1.668 -2.570 1.00 91.69 89 VAL A O 1
ATOM 716 N N . PRO A 1 90 ? 17.563 1.073 -1.601 1.00 90.69 90 PRO A N 1
ATOM 717 C CA . PRO A 1 90 ? 18.143 2.421 -1.621 1.00 90.69 90 PRO A CA 1
ATOM 718 C C . PRO A 1 90 ? 18.113 3.129 -2.981 1.00 90.69 90 PRO A C 1
ATOM 720 O O . PRO A 1 90 ? 18.015 4.352 -3.026 1.00 90.69 90 PRO A O 1
ATOM 723 N N . ALA A 1 91 ? 18.132 2.391 -4.096 1.00 90.81 91 ALA A N 1
ATOM 724 C CA . ALA A 1 91 ? 18.000 2.978 -5.432 1.00 90.81 91 ALA A CA 1
ATOM 725 C C . ALA A 1 91 ? 16.683 3.768 -5.615 1.00 90.81 91 ALA A C 1
ATOM 727 O O . ALA A 1 91 ? 16.633 4.728 -6.384 1.00 90.81 91 ALA A O 1
ATOM 728 N N . VAL A 1 92 ? 15.633 3.419 -4.862 1.00 92.81 92 VAL A N 1
ATOM 729 C CA . VAL A 1 92 ? 14.346 4.123 -4.855 1.00 92.81 92 VAL A CA 1
ATOM 730 C C . VAL A 1 92 ? 14.362 5.285 -3.858 1.00 92.81 92 VAL A C 1
ATOM 732 O O . VAL A 1 92 ? 14.149 6.432 -4.252 1.00 92.81 92 VAL A O 1
ATOM 735 N N . VAL A 1 93 ? 14.648 5.016 -2.580 1.00 89.31 93 VAL A N 1
ATOM 736 C CA . VAL A 1 93 ? 14.528 6.003 -1.480 1.00 89.31 93 VAL A CA 1
ATOM 737 C C . VAL A 1 93 ? 15.709 6.974 -1.371 1.00 89.31 93 VAL A C 1
ATOM 739 O O . VAL A 1 93 ? 15.614 8.009 -0.710 1.00 89.31 93 VAL A O 1
ATOM 742 N N . GLY A 1 94 ? 16.821 6.694 -2.054 1.00 86.88 94 GLY A N 1
ATOM 743 C CA . GLY A 1 94 ? 18.058 7.458 -1.927 1.00 86.88 94 GLY A CA 1
ATOM 744 C C . GLY A 1 94 ? 18.576 7.453 -0.487 1.00 86.88 94 GLY A C 1
ATOM 745 O O . GLY A 1 94 ? 18.543 6.433 0.195 1.00 86.88 94 GLY A O 1
ATOM 746 N N . ASN A 1 95 ? 19.016 8.619 -0.010 1.00 83.25 95 ASN A N 1
ATOM 747 C CA . ASN A 1 95 ? 19.543 8.790 1.349 1.00 83.25 95 ASN A CA 1
ATOM 748 C C . ASN A 1 95 ? 18.444 8.953 2.416 1.00 83.25 95 ASN A C 1
ATOM 750 O O . ASN A 1 95 ? 18.756 9.125 3.593 1.00 83.25 95 ASN A O 1
ATOM 754 N N . HIS A 1 96 ? 17.164 8.910 2.035 1.00 75.56 96 HIS A N 1
ATOM 755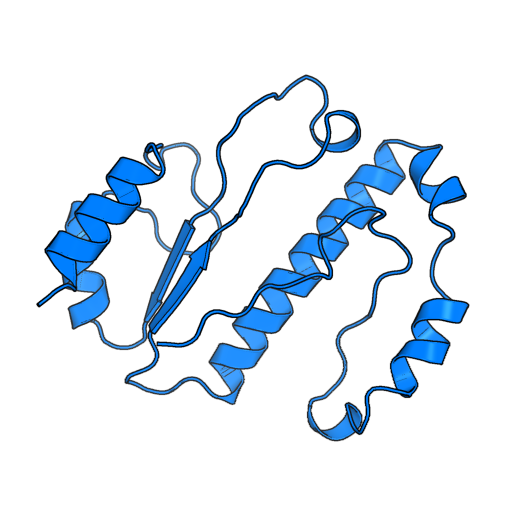 C CA . HIS A 1 96 ? 16.038 8.968 2.969 1.00 75.56 96 HIS A CA 1
ATOM 756 C C . HIS A 1 96 ? 15.740 7.571 3.513 1.00 75.56 96 HIS A C 1
ATOM 758 O O . HIS A 1 96 ? 14.726 6.953 3.197 1.00 75.56 96 HIS A O 1
ATOM 764 N N . VAL A 1 97 ? 16.672 7.053 4.307 1.00 74.25 97 VAL A N 1
ATOM 765 C CA . VAL A 1 97 ? 16.553 5.746 4.951 1.00 74.25 97 VAL A CA 1
ATOM 766 C C . VAL A 1 97 ? 15.651 5.855 6.175 1.00 74.25 97 VAL A C 1
ATOM 768 O O . VAL A 1 97 ? 16.075 6.299 7.238 1.00 74.25 97 VAL A O 1
ATOM 771 N N . SER A 1 98 ? 14.404 5.421 6.011 1.00 87.00 98 SER A N 1
ATOM 772 C CA . SER A 1 98 ? 13.527 5.041 7.115 1.00 87.00 98 SER A CA 1
ATOM 773 C C . SER A 1 98 ? 13.110 3.574 6.969 1.00 87.00 98 SER A C 1
ATOM 775 O O . SER A 1 98 ? 13.200 3.004 5.881 1.00 87.00 98 SER A O 1
ATOM 777 N N . ARG A 1 99 ? 12.689 2.960 8.077 1.00 89.75 99 ARG A N 1
ATOM 778 C CA . ARG A 1 99 ? 12.051 1.631 8.117 1.00 89.75 99 ARG A CA 1
ATOM 779 C C . ARG A 1 99 ? 10.536 1.734 8.292 1.00 89.75 99 ARG A C 1
ATOM 781 O O . ARG A 1 99 ? 9.877 0.728 8.534 1.00 89.75 99 ARG A O 1
ATOM 788 N N . ASP A 1 100 ? 10.010 2.952 8.220 1.00 92.19 100 ASP A N 1
ATOM 789 C CA . ASP A 1 100 ? 8.589 3.208 8.371 1.00 92.19 100 ASP A CA 1
ATOM 790 C C . ASP A 1 100 ? 7.843 2.671 7.152 1.00 92.19 100 ASP A C 1
ATOM 792 O O . ASP A 1 100 ? 8.243 2.880 6.003 1.00 92.19 100 ASP A O 1
ATOM 796 N N . VAL A 1 101 ? 6.725 2.011 7.419 1.00 94.00 101 VAL A N 1
ATOM 797 C CA . VAL A 1 101 ? 5.783 1.538 6.410 1.00 94.00 101 VAL A CA 1
ATOM 798 C C . VAL A 1 101 ? 4.387 2.024 6.789 1.00 94.00 101 VAL A C 1
ATOM 800 O O . VAL A 1 101 ? 4.083 2.133 7.981 1.00 94.00 101 VAL A O 1
ATOM 803 N N . PRO A 1 102 ? 3.536 2.364 5.808 1.00 94.31 102 PRO A N 1
ATOM 804 C CA . PRO A 1 102 ? 2.187 2.811 6.102 1.00 94.31 102 PRO A CA 1
ATOM 805 C C . PRO A 1 102 ? 1.350 1.656 6.651 1.00 94.31 102 PRO A C 1
ATOM 807 O O . PRO A 1 102 ? 1.481 0.505 6.224 1.00 94.31 102 PRO A O 1
ATOM 810 N N . ILE A 1 103 ? 0.455 2.006 7.569 1.00 95.62 103 ILE A N 1
ATOM 811 C CA . ILE A 1 103 ? -0.615 1.140 8.033 1.00 95.62 103 ILE A CA 1
ATOM 812 C C . ILE A 1 103 ? -1.930 1.920 8.051 1.00 95.62 103 ILE A C 1
ATOM 814 O O . ILE A 1 103 ? -1.952 3.091 8.434 1.00 95.62 103 ILE A O 1
ATOM 818 N N . SER A 1 104 ? -3.018 1.283 7.630 1.00 95.38 104 SER A N 1
ATOM 819 C CA . SER A 1 104 ? -4.366 1.853 7.701 1.00 95.38 104 SER A CA 1
ATOM 820 C C . SER A 1 104 ? -5.377 0.776 8.073 1.00 95.38 104 SER A C 1
ATOM 822 O O . SER A 1 104 ? -5.283 -0.356 7.604 1.00 95.38 104 SER A O 1
ATOM 824 N N . VAL A 1 105 ? -6.355 1.138 8.900 1.00 95.88 105 VAL A N 1
ATOM 825 C CA . VAL A 1 105 ? -7.566 0.341 9.130 1.00 95.88 105 VAL A CA 1
ATOM 826 C C . VAL A 1 105 ? -8.683 0.993 8.329 1.00 95.88 105 VAL A C 1
ATOM 828 O O . VAL A 1 105 ? -8.914 2.193 8.459 1.00 95.88 105 VAL A O 1
ATOM 831 N N . VAL A 1 106 ? -9.343 0.205 7.490 1.00 96.00 106 VAL A N 1
ATOM 832 C CA . VAL A 1 106 ? -10.495 0.612 6.688 1.00 96.00 106 VAL A CA 1
ATOM 833 C C . VAL A 1 106 ? -11.674 -0.238 7.128 1.00 96.00 106 VAL A C 1
ATOM 835 O O . VAL A 1 106 ? -11.601 -1.463 7.069 1.00 96.00 106 VAL A O 1
ATOM 838 N N . ALA A 1 107 ? -12.734 0.409 7.597 1.00 96.56 107 ALA A N 1
ATOM 839 C CA . ALA A 1 107 ? -13.957 -0.244 8.035 1.00 96.56 107 ALA A CA 1
ATOM 840 C C . ALA A 1 107 ? -15.153 0.678 7.794 1.00 96.56 107 ALA A C 1
ATOM 842 O O . ALA A 1 107 ? -15.021 1.898 7.911 1.00 96.56 107 ALA A O 1
ATOM 843 N N . HIS A 1 108 ? -16.307 0.091 7.480 1.00 95.38 108 HIS A N 1
ATOM 844 C CA . HIS A 1 108 ? -17.567 0.829 7.403 1.00 95.38 108 HIS A CA 1
ATOM 845 C C . HIS A 1 108 ? -18.205 1.009 8.792 1.00 95.38 108 HIS A C 1
ATOM 847 O O . HIS A 1 108 ? -18.747 2.075 9.083 1.00 95.38 108 HIS A O 1
ATOM 853 N N . ASP A 1 109 ? -18.112 0.001 9.671 1.00 96.62 109 ASP A N 1
ATOM 854 C CA . ASP A 1 109 ? -18.664 0.068 11.029 1.00 96.62 109 ASP A CA 1
ATOM 855 C C . ASP A 1 109 ? -17.944 1.137 11.885 1.00 96.62 109 ASP A C 1
ATOM 857 O O . ASP A 1 109 ? -16.763 0.972 12.227 1.00 96.62 109 ASP A O 1
ATOM 861 N N . PRO A 1 110 ? -18.638 2.213 12.313 1.00 96.12 110 PRO A N 1
ATOM 862 C CA . PRO A 1 110 ? -18.046 3.241 13.162 1.00 96.12 110 PRO A CA 1
ATOM 863 C C . PRO A 1 110 ? -17.533 2.687 14.495 1.00 96.12 110 PRO A C 1
ATOM 865 O O . PRO A 1 110 ? -16.571 3.227 15.032 1.00 96.12 110 PRO A O 1
ATOM 868 N N . LYS A 1 111 ? -18.073 1.573 15.009 1.00 96.75 111 LYS A N 1
ATOM 869 C CA . LYS A 1 111 ? -17.583 0.959 16.256 1.00 96.75 111 LYS A CA 1
ATOM 870 C C . LYS A 1 111 ? -16.158 0.428 16.120 1.00 96.75 111 LYS A C 1
ATOM 872 O O . LYS A 1 111 ? -15.421 0.402 17.107 1.00 96.75 111 LYS A O 1
ATOM 877 N N . VAL A 1 112 ? -15.754 -0.001 14.921 1.00 96.62 112 VAL A N 1
ATOM 878 C CA . VAL A 1 112 ? -14.365 -0.397 14.640 1.00 96.62 112 VAL A CA 1
ATOM 879 C C . VAL A 1 112 ? -13.464 0.833 14.699 1.00 96.62 112 VAL A C 1
ATOM 881 O O . VAL A 1 112 ? -12.412 0.795 15.340 1.00 96.62 112 VAL A O 1
ATOM 884 N N . MET A 1 113 ? -13.907 1.939 14.099 1.00 96.12 113 MET A N 1
ATOM 885 C CA . MET A 1 113 ? -13.159 3.197 14.087 1.00 96.12 113 MET A CA 1
ATOM 886 C C . MET A 1 113 ? -13.068 3.833 15.483 1.00 96.12 113 MET A C 1
ATOM 888 O O . MET A 1 113 ? -11.996 4.289 15.884 1.00 96.12 113 MET A O 1
ATOM 892 N N . ASP A 1 114 ? -14.135 3.766 16.281 1.00 97.12 114 ASP A N 1
ATOM 893 C CA . ASP A 1 114 ? -14.167 4.251 17.665 1.00 97.12 114 ASP A CA 1
ATOM 894 C C . ASP A 1 114 ? -13.118 3.552 18.535 1.00 97.12 114 ASP A C 1
ATOM 896 O O . ASP A 1 114 ? -12.427 4.193 19.331 1.00 97.12 114 ASP A O 1
ATOM 900 N N . ARG A 1 115 ? -12.935 2.239 18.346 1.00 96.88 115 ARG A N 1
ATOM 901 C CA . ARG A 1 115 ? -11.950 1.436 19.085 1.00 96.88 115 ARG A CA 1
ATOM 902 C C . ARG A 1 115 ? -10.497 1.827 18.804 1.00 96.88 115 ARG A C 1
ATOM 904 O O . ARG A 1 115 ? -9.643 1.617 19.668 1.00 96.88 115 ARG A O 1
ATOM 911 N N . VAL A 1 116 ? -10.211 2.403 17.635 1.00 95.81 116 VAL A N 1
ATOM 912 C CA . VAL A 1 116 ? -8.866 2.876 17.254 1.00 95.81 116 VAL A CA 1
ATOM 913 C C . VAL A 1 116 ? -8.706 4.395 17.368 1.00 95.81 116 VAL A C 1
ATOM 915 O O . VAL A 1 116 ? -7.604 4.904 17.197 1.00 95.81 116 VAL A O 1
ATOM 918 N N . SER A 1 117 ? -9.756 5.139 17.727 1.00 95.19 117 SER A N 1
ATOM 919 C CA . SER A 1 117 ? -9.733 6.611 17.820 1.00 95.19 117 SER A CA 1
ATOM 920 C C . SER A 1 117 ? -8.628 7.168 18.735 1.00 95.19 117 SER A C 1
ATOM 922 O O . SER A 1 117 ? -8.026 8.203 18.448 1.00 95.19 117 SER A O 1
ATOM 924 N N . GLY A 1 118 ? -8.286 6.449 19.809 1.00 95.06 118 GLY A N 1
ATOM 925 C CA . GLY A 1 118 ? -7.216 6.818 20.744 1.00 95.06 118 GLY A CA 1
ATOM 926 C C . GLY A 1 118 ? -5.788 6.585 20.232 1.00 95.06 118 GLY A C 1
ATOM 927 O O . GLY A 1 118 ? -4.831 6.840 20.960 1.00 95.06 118 GLY A O 1
ATOM 928 N N . TRP A 1 119 ? -5.613 6.065 19.014 1.00 95.75 119 TRP A N 1
ATOM 929 C CA . TRP A 1 119 ? -4.300 5.728 18.450 1.00 95.75 119 TRP A CA 1
ATOM 930 C C . TRP A 1 119 ? -3.561 6.941 17.876 1.00 95.75 119 TRP A C 1
ATOM 932 O O . TRP A 1 119 ? -2.357 6.865 17.638 1.00 95.75 119 TRP A O 1
ATOM 942 N N . GLY A 1 120 ? -4.258 8.066 17.686 1.00 93.69 120 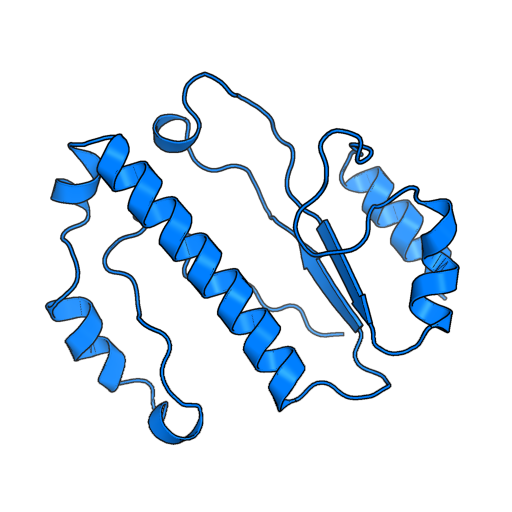GLY A N 1
ATOM 943 C CA . GLY A 1 120 ? -3.682 9.287 17.117 1.00 93.69 120 GLY A CA 1
ATOM 944 C C . GLY A 1 120 ? -3.347 9.164 15.628 1.00 93.69 120 GLY A C 1
ATOM 945 O O . GLY A 1 120 ? -2.480 9.883 15.137 1.00 93.69 120 GLY A O 1
ATOM 946 N N . TRP A 1 121 ? -3.984 8.225 14.925 1.00 93.88 121 TRP A N 1
ATOM 947 C CA . TRP A 1 121 ? -3.874 8.095 13.474 1.00 93.88 121 TRP A CA 1
ATOM 948 C C . TRP A 1 121 ? -4.721 9.157 12.772 1.00 93.88 121 TRP A C 1
ATOM 950 O O . TRP A 1 121 ? -5.730 9.619 13.300 1.00 93.88 121 TRP A O 1
ATOM 960 N N . GLU A 1 122 ? -4.278 9.555 11.584 1.00 93.12 122 GLU A N 1
ATOM 961 C CA . GLU A 1 122 ? -4.973 10.526 10.740 1.00 93.12 122 GLU A CA 1
ATOM 962 C C . GLU A 1 122 ? -5.909 9.802 9.757 1.00 93.12 122 GLU A C 1
ATOM 964 O O . GLU A 1 122 ? -5.678 8.643 9.411 1.00 93.12 122 GLU A O 1
ATOM 969 N N . GLU A 1 123 ? -6.961 10.484 9.301 1.00 92.69 123 GLU A N 1
ATOM 970 C CA . GLU A 1 123 ? -7.896 9.936 8.316 1.00 92.69 123 GLU A CA 1
ATOM 971 C C . GLU A 1 123 ? -7.242 9.778 6.931 1.00 92.69 123 GLU A C 1
ATOM 973 O O . GLU A 1 123 ? -6.521 10.658 6.451 1.00 92.69 123 GLU A O 1
ATOM 978 N N . GLY A 1 124 ? -7.547 8.662 6.263 1.00 92.50 124 GLY A N 1
ATOM 979 C CA . GLY A 1 124 ? -7.110 8.356 4.901 1.00 92.50 124 GLY A CA 1
ATOM 980 C C . GLY A 1 124 ? -5.944 7.365 4.810 1.00 92.50 124 GLY A C 1
ATOM 981 O O . GLY A 1 124 ? -5.344 6.954 5.797 1.00 92.50 124 GLY A O 1
ATOM 982 N N . LEU A 1 125 ? -5.613 6.967 3.576 1.00 92.56 125 LEU A N 1
ATOM 983 C CA . LEU A 1 125 ? -4.601 5.931 3.291 1.00 92.56 125 LEU A CA 1
ATOM 984 C C . LEU A 1 125 ? -3.157 6.453 3.267 1.00 92.56 125 LEU A C 1
ATOM 986 O O . LEU A 1 125 ? -2.207 5.685 3.117 1.00 92.56 125 LEU A O 1
ATOM 990 N N . LYS A 1 126 ? -2.976 7.772 3.355 1.00 91.75 126 LYS A N 1
ATOM 991 C CA . LYS A 1 126 ? -1.665 8.418 3.341 1.00 91.75 126 LYS A CA 1
ATOM 992 C C . LYS A 1 126 ? -1.399 9.009 4.724 1.00 91.75 126 LYS A C 1
ATOM 994 O O . LYS A 1 126 ? -1.936 10.079 5.005 1.00 91.75 126 LYS A O 1
ATOM 999 N N . PRO A 1 127 ? -0.535 8.382 5.543 1.00 91.56 127 PRO A N 1
ATOM 1000 C CA . PRO A 1 127 ? -0.153 8.947 6.829 1.00 91.56 127 PRO A CA 1
ATOM 1001 C C . PRO A 1 127 ? 0.390 10.370 6.665 1.00 91.56 127 PRO A C 1
ATOM 1003 O O . PRO A 1 127 ? 1.234 10.634 5.797 1.00 91.56 127 PRO A O 1
ATOM 1006 N N . GLY A 1 128 ? -0.100 11.303 7.480 1.00 90.50 128 GLY A N 1
ATOM 1007 C CA . GLY A 1 128 ? 0.424 12.659 7.500 1.00 90.50 128 GLY A CA 1
ATOM 1008 C C . GLY A 1 128 ? 1.789 12.754 8.165 1.00 90.50 128 GLY A C 1
ATOM 1009 O O . GLY A 1 128 ? 2.302 11.825 8.784 1.00 90.50 128 GLY A O 1
ATOM 1010 N N . LYS A 1 129 ? 2.400 13.936 8.058 1.00 89.50 129 LYS A N 1
ATOM 1011 C CA . LYS A 1 129 ? 3.753 14.197 8.583 1.00 89.50 129 LYS A CA 1
ATOM 1012 C C . LYS A 1 129 ? 3.853 14.103 10.110 1.00 89.50 129 LYS A C 1
ATOM 1014 O O . LYS A 1 129 ? 4.965 14.108 10.628 1.00 89.50 129 LYS A O 1
ATOM 1019 N N . LYS A 1 130 ? 2.719 14.120 10.816 1.00 89.38 130 LYS A N 1
ATOM 1020 C CA . LYS A 1 130 ? 2.640 14.066 12.280 1.00 89.38 130 LYS A CA 1
ATOM 1021 C C . LYS A 1 130 ? 2.081 12.734 12.784 1.00 89.38 130 LYS A C 1
ATOM 1023 O O . LYS A 1 130 ? 1.949 12.582 13.997 1.00 89.38 130 LYS A O 1
ATOM 1028 N N . ALA A 1 131 ? 1.780 11.796 11.883 1.00 92.50 131 ALA A N 1
ATOM 1029 C CA . ALA A 1 131 ? 1.312 10.474 12.260 1.00 92.50 131 ALA A CA 1
ATOM 1030 C C . ALA A 1 131 ? 2.345 9.793 13.177 1.00 92.50 131 ALA A C 1
ATOM 1032 O O . ALA A 1 131 ? 3.555 9.912 12.943 1.00 92.50 131 ALA A O 1
ATOM 1033 N N . PRO A 1 132 ? 1.899 9.101 14.236 1.00 94.25 132 PRO A N 1
ATOM 1034 C CA . PRO A 1 132 ? 2.810 8.439 15.151 1.00 94.25 132 PRO A CA 1
ATOM 1035 C C . PRO A 1 132 ? 3.528 7.279 14.453 1.00 94.25 132 PRO A C 1
ATOM 1037 O O . PRO A 1 132 ? 2.929 6.530 13.684 1.00 94.25 132 PRO A O 1
ATOM 1040 N N . VAL A 1 133 ? 4.810 7.101 14.772 1.00 94.38 133 VAL A N 1
ATOM 1041 C CA . VAL A 1 133 ? 5.610 5.960 14.311 1.00 94.38 133 VAL A CA 1
ATOM 1042 C C . VAL A 1 133 ? 5.755 4.968 15.452 1.00 94.38 133 VAL A C 1
ATOM 1044 O O . VAL A 1 133 ? 6.224 5.316 16.539 1.00 94.38 133 VAL A O 1
ATOM 1047 N N . TRP A 1 134 ? 5.367 3.722 15.198 1.00 94.56 134 TRP A N 1
ATOM 1048 C CA . TRP A 1 134 ? 5.450 2.633 16.162 1.00 94.56 134 TRP A CA 1
ATOM 1049 C C . TRP A 1 134 ? 6.295 1.489 15.629 1.00 94.56 134 TRP A C 1
ATOM 1051 O O . TRP A 1 134 ? 6.378 1.246 14.427 1.00 94.56 134 TRP A O 1
ATOM 1061 N N . ARG A 1 135 ? 6.878 0.728 16.554 1.00 95.31 135 ARG A N 1
ATOM 1062 C CA . ARG A 1 135 ? 7.402 -0.591 16.218 1.00 95.31 135 ARG A CA 1
ATOM 1063 C C . ARG A 1 135 ? 6.241 -1.532 15.879 1.00 95.31 135 ARG A C 1
ATOM 1065 O O . ARG A 1 135 ? 5.159 -1.426 16.457 1.00 95.31 135 ARG A O 1
ATOM 1072 N N . MET A 1 136 ? 6.489 -2.499 15.000 1.00 94.12 136 MET A N 1
ATOM 1073 C CA . MET A 1 136 ? 5.464 -3.464 14.583 1.00 94.12 136 MET A CA 1
ATOM 1074 C C . MET A 1 136 ? 4.935 -4.339 15.725 1.00 94.12 136 MET A C 1
ATOM 1076 O O . MET A 1 136 ? 3.758 -4.688 15.728 1.00 94.12 136 MET A O 1
ATOM 1080 N N . ASP A 1 137 ? 5.758 -4.647 16.730 1.00 95.94 137 ASP A N 1
ATOM 1081 C CA . ASP A 1 137 ? 5.301 -5.342 17.940 1.00 95.94 137 ASP A CA 1
ATOM 1082 C C . ASP A 1 137 ? 4.318 -4.490 18.754 1.00 95.94 137 ASP A C 1
ATOM 1084 O O . ASP A 1 137 ? 3.311 -5.005 19.225 1.00 95.94 137 ASP A O 1
ATOM 1088 N N . SER A 1 138 ? 4.541 -3.175 18.835 1.00 96.00 138 SER A N 1
ATOM 1089 C CA . SER A 1 138 ? 3.597 -2.252 19.476 1.00 96.00 138 SER A CA 1
ATOM 1090 C C . SER A 1 138 ? 2.265 -2.167 18.728 1.00 96.00 138 SER A C 1
ATOM 1092 O O . SER A 1 138 ? 1.222 -2.084 19.373 1.00 96.00 138 SER A O 1
ATOM 1094 N N . PHE A 1 139 ? 2.270 -2.203 17.389 1.00 94.75 139 PHE A N 1
ATOM 1095 C CA . PHE A 1 139 ? 1.026 -2.310 16.619 1.00 94.75 139 PHE A CA 1
ATOM 1096 C C . PHE A 1 139 ? 0.312 -3.636 16.902 1.00 94.75 139 PHE A C 1
ATOM 1098 O O . PHE A 1 139 ? -0.864 -3.614 17.257 1.00 94.75 139 PHE A O 1
ATOM 1105 N N . ARG A 1 140 ? 1.020 -4.772 16.803 1.00 95.25 140 ARG A N 1
ATOM 1106 C CA . ARG A 1 140 ? 0.466 -6.104 17.090 1.00 95.25 140 ARG A CA 1
ATOM 1107 C C . ARG A 1 140 ? -0.213 -6.134 18.458 1.00 95.25 140 ARG A C 1
ATOM 1109 O O . ARG A 1 140 ? -1.363 -6.551 18.551 1.00 95.25 140 ARG A O 1
ATOM 1116 N N . ASP A 1 141 ? 0.476 -5.679 19.501 1.00 97.19 141 ASP A N 1
ATOM 1117 C CA . ASP A 1 141 ? -0.030 -5.750 20.873 1.00 97.19 141 ASP A CA 1
ATOM 1118 C C . ASP A 1 141 ? -1.263 -4.854 21.063 1.00 97.19 141 ASP A C 1
ATOM 1120 O O . ASP A 1 141 ? -2.243 -5.281 21.673 1.00 97.19 141 ASP A O 1
ATOM 1124 N N . ARG A 1 142 ? -1.272 -3.647 20.477 1.00 95.88 142 ARG A N 1
ATOM 1125 C CA . ARG A 1 142 ? -2.455 -2.768 20.474 1.00 95.88 142 ARG A CA 1
ATOM 1126 C C . ARG A 1 142 ? -3.623 -3.401 19.730 1.00 95.88 142 ARG A C 1
ATOM 1128 O O . ARG A 1 142 ? -4.714 -3.469 20.279 1.00 95.88 142 ARG A O 1
ATOM 1135 N N . PHE A 1 143 ? -3.391 -3.897 18.517 1.00 94.88 143 PHE A N 1
ATOM 1136 C CA . PHE A 1 143 ? -4.423 -4.510 17.687 1.00 94.88 143 PHE A CA 1
ATOM 1137 C C . PHE A 1 143 ? -5.067 -5.714 18.385 1.00 94.88 143 PHE A C 1
ATOM 1139 O O . PHE A 1 143 ? -6.291 -5.784 18.480 1.00 94.88 143 PHE A O 1
ATOM 1146 N N . LEU A 1 144 ? -4.255 -6.619 18.940 1.00 95.06 144 LEU A N 1
ATOM 1147 C CA . LEU A 1 144 ? -4.747 -7.785 19.678 1.00 95.06 144 LEU A CA 1
ATOM 1148 C C . LEU A 1 144 ? -5.433 -7.399 20.991 1.00 95.06 144 LEU A C 1
ATOM 1150 O O . LEU A 1 144 ? -6.420 -8.021 21.349 1.00 95.06 144 LEU A O 1
ATOM 1154 N N . THR A 1 145 ? -4.976 -6.360 21.688 1.00 96.25 145 THR A N 1
ATOM 1155 C CA . THR A 1 145 ? -5.678 -5.864 22.886 1.00 96.25 145 THR A CA 1
ATOM 1156 C C . THR A 1 145 ? -7.037 -5.250 22.530 1.00 96.25 145 THR A C 1
ATOM 1158 O O . THR A 1 145 ? -7.994 -5.367 23.287 1.00 96.25 145 THR A O 1
ATOM 1161 N N . THR A 1 146 ? -7.139 -4.579 21.381 1.00 95.94 146 THR A N 1
ATOM 1162 C CA . THR A 1 146 ? -8.356 -3.878 20.950 1.00 95.94 146 THR A CA 1
ATOM 1163 C C . THR A 1 146 ? -9.410 -4.810 20.340 1.00 95.94 146 THR A C 1
ATOM 1165 O O . THR A 1 146 ? -10.611 -4.574 20.518 1.00 95.94 146 THR A O 1
ATOM 1168 N N . PHE A 1 147 ? -8.981 -5.843 19.610 1.00 93.75 147 PHE A N 1
ATOM 1169 C CA . PHE A 1 147 ? -9.858 -6.713 18.812 1.00 93.75 147 PHE A CA 1
ATOM 1170 C C . PHE A 1 147 ? -9.731 -8.209 19.126 1.00 93.75 147 PHE A C 1
ATOM 1172 O O . PHE A 1 147 ? -10.469 -9.011 18.556 1.00 93.75 147 PHE A O 1
ATOM 1179 N N . GLY A 1 148 ? -8.795 -8.598 19.990 1.00 88.81 148 GLY A N 1
ATOM 1180 C CA . GLY A 1 148 ? -8.650 -9.975 20.448 1.00 88.81 148 GLY A CA 1
ATOM 1181 C C . GLY A 1 148 ? -9.760 -10.400 21.419 1.00 88.81 148 GLY A C 1
ATOM 1182 O O . GLY A 1 148 ? -10.515 -9.550 21.899 1.00 88.81 148 GLY A O 1
ATOM 1183 N N . PRO A 1 149 ? -9.880 -11.717 21.662 1.00 81.25 149 PRO A N 1
ATOM 1184 C CA . PRO A 1 149 ? -10.844 -12.294 22.598 1.00 81.25 149 PRO A CA 1
ATOM 1185 C C . PRO A 1 149 ? -10.558 -11.945 24.064 1.00 81.25 149 PRO A C 1
ATOM 1187 O O . PRO A 1 149 ? -9.377 -11.703 24.408 1.00 81.25 149 PRO A O 1
#

Secondary structure (DSSP, 8-state):
-------TTSTT--SPP----GGG-TTSTTHHHHHHHSPPHHHHHH-HHHHHHHHHHHHHHHHHHHHHHHHHH--TT-EEEEE---PPPHHHHTT-------EEEEES-HHHHHHHGGG-PPSSSS--TTPPP--HHHHHHHHHHHH--

Foldseek 3Di:
DDDDDDPLLDPPLPPHDDDDDPVPCPVVPVVVVSNVPMDDSVVQLVDLVSSLVSSVVSVVVVVCVVVVCCVVPNDQADKDKDWDDFDDDCSRCPPVDDGDIFIDIDHNHVVVVVLCVVQQFDDDRDTDPPRDGDDPVVVVVSCCVSPND

pLDDT: mean 94.19, std 3.59, range [74.25, 97.88]

Radius of gyration: 17.72 Å; chains: 1; bounding box: 41×31×47 Å